Protein AF-A0A728S4Z0-F1 (afdb_monomer_lite)

Foldseek 3Di:
DVVLVVVCVPDPVNVVVVVVVVVVCPDPVNVVLLVVLVVVLVVVQVVCVVVVNDDPLCVVVSVVCSVVVSVVVVVCVVVVVVDPCVVVVVVCVCPDPVVVVVCLLSSQDDRPVCVVVVVVVLVVLQVVLVVLCVDPVSPVVSVVSVVVSVVVVVVSVVSSD

Structure (mmCIF, N/CA/C/O backbone):
data_AF-A0A728S4Z0-F1
#
_entry.id   AF-A0A728S4Z0-F1
#
loop_
_atom_site.group_PDB
_atom_site.id
_atom_site.type_symbol
_atom_site.label_atom_id
_atom_site.label_alt_id
_atom_site.label_comp_id
_atom_site.label_asym_id
_atom_site.label_entity_id
_atom_site.label_seq_id
_atom_site.pdbx_PDB_ins_code
_atom_site.Cartn_x
_atom_site.Cartn_y
_atom_site.Cartn_z
_atom_site.occupancy
_atom_site.B_iso_or_equiv
_atom_site.auth_seq_id
_atom_site.auth_comp_id
_atom_site.auth_asym_id
_atom_site.auth_atom_id
_atom_site.pdbx_PDB_model_num
ATOM 1 N N . MET A 1 1 ? -19.109 -2.712 5.819 1.00 54.25 1 MET A N 1
ATOM 2 C CA . MET A 1 1 ? -19.171 -4.053 5.187 1.00 54.25 1 MET A CA 1
ATOM 3 C C . MET A 1 1 ? -20.451 -4.828 5.507 1.00 54.25 1 MET A C 1
ATOM 5 O O . MET A 1 1 ? -21.104 -5.250 4.564 1.00 54.25 1 MET A O 1
ATOM 9 N N . LEU A 1 2 ? -20.864 -4.977 6.774 1.00 57.06 2 LEU A N 1
ATOM 10 C CA . LEU A 1 2 ? -22.047 -5.781 7.154 1.00 57.06 2 LEU A CA 1
ATOM 11 C C . LEU A 1 2 ? -23.377 -5.317 6.519 1.00 57.06 2 LEU A C 1
ATOM 13 O O . LEU A 1 2 ? -24.187 -6.146 6.126 1.00 57.06 2 LEU A O 1
ATOM 17 N N . ILE A 1 3 ? -23.569 -4.007 6.329 1.00 69.38 3 ILE A N 1
ATOM 18 C CA . ILE A 1 3 ? -24.776 -3.432 5.701 1.00 69.38 3 ILE A CA 1
ATOM 19 C C . ILE A 1 3 ? -24.881 -3.798 4.211 1.00 69.38 3 ILE A C 1
ATOM 21 O O . ILE A 1 3 ? -25.966 -4.085 3.719 1.00 69.38 3 ILE A O 1
ATOM 25 N N . ILE A 1 4 ? -23.753 -3.841 3.495 1.00 65.44 4 ILE A N 1
ATOM 26 C CA . ILE A 1 4 ? -23.705 -4.203 2.068 1.00 65.44 4 ILE A CA 1
ATOM 27 C C . ILE A 1 4 ? -24.031 -5.691 1.897 1.00 65.44 4 ILE A C 1
ATOM 29 O O . ILE A 1 4 ? -24.800 -6.057 1.014 1.00 65.44 4 ILE A O 1
ATOM 33 N N . ILE A 1 5 ? -23.504 -6.536 2.788 1.00 67.12 5 ILE A N 1
ATOM 34 C CA . ILE A 1 5 ? -23.776 -7.980 2.810 1.00 67.12 5 ILE A CA 1
ATOM 35 C C . ILE A 1 5 ? -25.255 -8.244 3.144 1.00 67.12 5 ILE A C 1
ATOM 37 O O . ILE A 1 5 ? -25.901 -9.045 2.474 1.00 67.12 5 ILE A O 1
ATOM 41 N N . ALA A 1 6 ? -25.823 -7.516 4.112 1.00 67.81 6 ALA A N 1
ATOM 42 C CA . ALA A 1 6 ? -27.244 -7.606 4.452 1.00 67.81 6 ALA A CA 1
ATOM 43 C C . ALA A 1 6 ? -28.162 -7.135 3.303 1.00 67.81 6 ALA A C 1
ATOM 45 O O . ALA A 1 6 ? -29.178 -7.771 3.024 1.00 67.81 6 ALA A O 1
ATOM 46 N N . LEU A 1 7 ? -27.792 -6.065 2.588 1.00 59.28 7 LEU A N 1
ATOM 47 C CA . LEU A 1 7 ? -28.534 -5.564 1.422 1.00 59.28 7 LEU A CA 1
ATOM 48 C C . LEU A 1 7 ? -28.463 -6.514 0.215 1.00 59.28 7 LEU A C 1
ATOM 50 O O . LEU A 1 7 ? -29.475 -6.697 -0.463 1.00 59.28 7 LEU A O 1
ATOM 54 N N . LEU A 1 8 ? -27.311 -7.154 -0.019 1.00 60.75 8 LEU A N 1
ATOM 55 C CA . LEU A 1 8 ? -27.142 -8.192 -1.047 1.00 60.75 8 LEU A CA 1
ATOM 56 C C . LEU A 1 8 ? -28.026 -9.420 -0.784 1.00 60.75 8 LEU A C 1
ATOM 58 O O . LEU A 1 8 ? -28.494 -10.047 -1.734 1.00 60.75 8 LEU A O 1
ATOM 62 N N . TRP A 1 9 ? -28.277 -9.751 0.487 1.00 62.94 9 TRP A N 1
ATOM 63 C CA . TRP A 1 9 ? -29.130 -10.883 0.859 1.00 62.94 9 TRP A CA 1
ATOM 64 C C . TRP A 1 9 ? -30.630 -10.569 0.812 1.00 62.94 9 TRP A C 1
ATOM 66 O O . TRP A 1 9 ? -31.427 -11.461 0.532 1.00 62.94 9 TRP A O 1
ATOM 76 N N . CYS A 1 10 ? -31.022 -9.318 1.066 1.00 66.88 10 CYS A N 1
ATOM 77 C CA . CYS A 1 10 ? -32.426 -8.946 1.261 1.00 66.88 10 CYS A CA 1
ATOM 78 C C . CYS A 1 10 ? -33.173 -8.624 -0.050 1.00 66.88 10 CYS A C 1
ATOM 80 O O . CYS A 1 10 ? -34.395 -8.762 -0.112 1.00 66.88 10 CYS A O 1
ATOM 82 N N . LYS A 1 11 ? -32.469 -8.220 -1.122 1.00 71.00 11 LYS A N 1
ATOM 83 C CA . LYS A 1 11 ? -33.104 -7.877 -2.409 1.00 71.00 11 LYS A CA 1
ATOM 84 C C . LYS A 1 11 ? -32.527 -8.652 -3.590 1.00 71.00 11 LYS A C 1
ATOM 86 O O . LYS A 1 11 ? -31.368 -8.480 -3.963 1.00 71.00 11 LYS A O 1
ATOM 91 N N . LYS A 1 12 ? -33.396 -9.435 -4.238 1.00 73.62 12 LYS A N 1
ATOM 92 C CA . L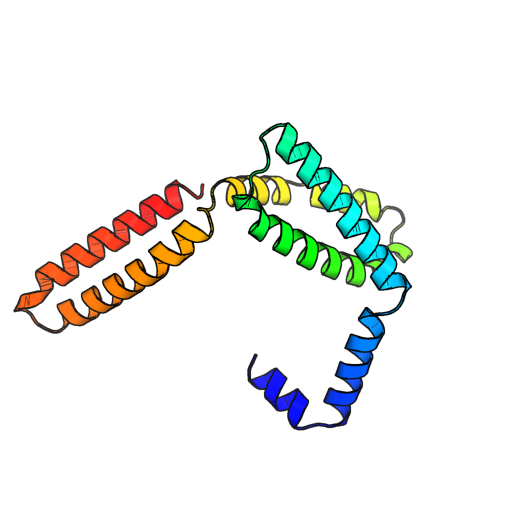YS A 1 12 ? -33.089 -10.228 -5.439 1.00 73.62 12 LYS A CA 1
ATOM 93 C C . LYS A 1 12 ? -32.521 -9.368 -6.576 1.00 73.62 12 LYS A C 1
ATOM 95 O O . LYS A 1 12 ? -31.533 -9.766 -7.178 1.00 73.62 12 LYS A O 1
ATOM 100 N N . ASP A 1 13 ? -33.050 -8.161 -6.773 1.00 77.06 13 ASP A N 1
ATOM 101 C CA . ASP A 1 13 ? -32.573 -7.230 -7.808 1.00 77.06 13 ASP A CA 1
ATOM 102 C C . ASP A 1 13 ? -31.130 -6.757 -7.567 1.00 77.06 13 ASP A C 1
ATOM 104 O O . ASP A 1 13 ? -30.349 -6.620 -8.510 1.00 77.06 13 ASP A O 1
ATOM 108 N N . ILE A 1 14 ? -30.746 -6.547 -6.299 1.00 76.06 14 ILE A N 1
ATOM 109 C CA . ILE A 1 14 ? -29.383 -6.139 -5.923 1.00 76.06 14 ILE A CA 1
ATOM 110 C C . ILE A 1 14 ? -28.420 -7.307 -6.142 1.00 76.06 14 ILE A C 1
ATOM 112 O O . ILE A 1 14 ? -27.333 -7.116 -6.684 1.00 76.06 14 ILE A O 1
ATOM 116 N N . ARG A 1 15 ? -28.829 -8.527 -5.779 1.00 75.12 15 ARG A N 1
ATOM 117 C CA . ARG A 1 15 ? -28.042 -9.740 -6.021 1.00 75.12 15 ARG A CA 1
ATOM 118 C C . ARG A 1 15 ? -27.829 -9.996 -7.511 1.00 75.12 15 ARG A C 1
ATOM 120 O O . ARG A 1 15 ? -26.708 -10.285 -7.921 1.00 75.12 15 ARG A O 1
ATOM 127 N N . ASP A 1 16 ? -28.881 -9.882 -8.315 1.00 80.06 16 ASP A N 1
ATOM 128 C CA . ASP A 1 16 ? -28.806 -10.150 -9.750 1.00 80.06 16 ASP A CA 1
ATOM 129 C C . ASP A 1 16 ? -27.983 -9.056 -10.465 1.00 80.06 16 ASP A C 1
ATOM 131 O O . ASP A 1 16 ? -27.148 -9.375 -11.313 1.00 80.06 16 ASP A O 1
ATOM 135 N N . SER A 1 17 ? -28.097 -7.789 -10.042 1.00 79.19 17 SER A N 1
ATOM 136 C CA . SER A 1 17 ? -27.228 -6.692 -10.511 1.00 79.19 17 SER A CA 1
ATOM 137 C C . SER A 1 17 ? -25.762 -6.894 -10.107 1.00 79.19 17 SER A C 1
ATOM 139 O O . SER A 1 17 ? -24.855 -6.661 -10.904 1.00 79.19 17 SER A O 1
ATOM 141 N N . PHE A 1 18 ? -25.506 -7.377 -8.889 1.00 78.38 18 PHE A N 1
ATOM 142 C CA . PHE A 1 18 ? -24.156 -7.694 -8.418 1.00 78.38 18 PHE A CA 1
ATOM 143 C C . PHE A 1 18 ? -23.545 -8.874 -9.184 1.00 78.38 18 PHE A C 1
ATOM 145 O O . PHE A 1 18 ? -22.375 -8.834 -9.564 1.00 78.38 18 PHE A O 1
ATOM 152 N N . TYR A 1 19 ? -24.344 -9.899 -9.489 1.00 79.56 19 TYR A N 1
ATOM 153 C CA . TYR A 1 19 ? -23.914 -11.016 -10.327 1.00 79.56 19 TYR A CA 1
ATOM 154 C C . TYR A 1 19 ? -23.584 -10.560 -11.754 1.00 79.56 19 TYR A C 1
ATOM 156 O O . TYR A 1 19 ? -22.566 -10.968 -12.314 1.00 79.56 19 TYR A O 1
ATOM 164 N N . GLN A 1 20 ? -24.393 -9.667 -12.331 1.00 81.31 20 GLN A N 1
ATOM 165 C CA . GLN A 1 20 ? -24.097 -9.054 -13.629 1.00 81.31 20 GLN A CA 1
ATOM 166 C C . GLN A 1 20 ? -22.822 -8.206 -13.592 1.00 81.31 20 GLN A C 1
ATOM 168 O O . GLN A 1 20 ? -22.034 -8.263 -14.539 1.00 81.31 20 GLN A O 1
ATOM 173 N N . LEU A 1 21 ? -22.575 -7.478 -12.500 1.00 80.06 21 LEU A N 1
ATOM 174 C CA . LEU A 1 21 ? -21.341 -6.720 -12.304 1.00 80.06 21 LEU A CA 1
ATOM 175 C C . LEU A 1 21 ? -20.127 -7.657 -12.320 1.00 80.06 21 LEU A C 1
ATOM 177 O O . LEU A 1 21 ? -19.227 -7.467 -13.135 1.00 80.06 21 LEU A O 1
ATOM 181 N N . ILE A 1 22 ? -20.142 -8.717 -11.503 1.00 81.69 22 ILE A N 1
ATOM 182 C CA . ILE A 1 22 ? -19.070 -9.725 -11.475 1.00 81.69 22 ILE A CA 1
ATOM 183 C C . ILE A 1 22 ? -18.883 -10.338 -12.864 1.00 81.69 22 ILE A C 1
ATOM 185 O O . ILE A 1 22 ? -17.768 -10.373 -13.376 1.00 81.69 22 ILE A O 1
ATOM 189 N N . LYS A 1 23 ? -19.966 -10.763 -13.521 1.00 83.06 23 LYS A N 1
ATOM 190 C CA . LYS A 1 23 ? -19.908 -11.343 -14.870 1.00 83.06 23 LYS A CA 1
ATOM 191 C C . LYS A 1 23 ? -19.285 -10.384 -15.890 1.00 83.06 23 LYS A C 1
ATOM 193 O O . LYS A 1 23 ? -18.568 -10.830 -16.782 1.00 83.06 23 LYS A O 1
ATOM 198 N N . THR A 1 24 ? -19.522 -9.082 -15.743 1.00 81.50 24 THR A N 1
ATOM 199 C CA . THR A 1 24 ? -18.945 -8.048 -16.611 1.00 81.50 24 THR A CA 1
ATOM 200 C C . THR A 1 24 ? -17.443 -7.890 -16.382 1.00 81.50 24 THR A C 1
ATOM 202 O O . THR A 1 24 ? -16.708 -7.740 -17.352 1.00 81.50 24 THR A O 1
ATOM 205 N N . PHE A 1 25 ? -16.956 -8.019 -15.143 1.00 77.94 25 PHE A N 1
ATOM 206 C CA . PHE A 1 25 ? -15.514 -8.024 -14.853 1.00 77.94 25 PHE A CA 1
ATOM 207 C C . PHE A 1 25 ? -14.764 -9.177 -15.539 1.00 77.94 25 PHE A C 1
ATOM 209 O O . PHE A 1 25 ? -13.621 -9.002 -15.953 1.00 77.94 25 PHE A O 1
ATOM 216 N N . PHE A 1 26 ? -15.414 -10.328 -15.736 1.00 80.44 26 PHE A N 1
ATOM 217 C CA . PHE A 1 26 ? -14.847 -11.474 -16.461 1.00 80.44 26 PHE A CA 1
ATOM 218 C C . PHE A 1 26 ? -14.993 -11.378 -17.989 1.00 80.44 26 PHE A C 1
ATOM 220 O O . PHE A 1 26 ? -14.753 -12.351 -18.708 1.00 80.44 26 PHE A O 1
ATOM 227 N N . HIS A 1 27 ? -15.369 -10.215 -18.524 1.00 86.69 27 HIS A N 1
ATOM 228 C CA . HIS A 1 27 ? -15.413 -10.017 -19.965 1.00 86.69 27 HIS A CA 1
ATOM 229 C C . HIS A 1 27 ? -13.992 -10.006 -20.555 1.00 86.69 27 HIS A C 1
ATOM 231 O O . HIS A 1 27 ? -13.066 -9.417 -19.994 1.00 86.69 27 HIS A O 1
ATOM 237 N N . LYS A 1 28 ? -13.823 -10.621 -21.734 1.00 86.12 28 LYS A N 1
ATOM 238 C CA . LYS A 1 28 ? -12.520 -10.848 -22.386 1.00 86.12 28 LYS A CA 1
ATOM 239 C C . LYS A 1 28 ? -11.648 -9.587 -22.486 1.00 86.12 28 LYS A C 1
ATOM 241 O O . LYS A 1 28 ? -10.447 -9.670 -22.270 1.00 86.12 28 LYS A O 1
ATOM 246 N N . GLN A 1 29 ? -12.234 -8.424 -22.770 1.00 84.38 29 GLN A N 1
ATOM 247 C CA . GLN A 1 29 ? -11.545 -7.134 -22.873 1.00 84.38 29 GLN A CA 1
ATOM 248 C C . GLN A 1 29 ? -10.901 -6.721 -21.544 1.00 84.38 29 GLN A C 1
ATOM 250 O O . GLN A 1 29 ? -9.736 -6.335 -21.535 1.00 84.38 29 GLN A O 1
ATOM 255 N N . ILE A 1 30 ? -11.628 -6.849 -20.430 1.00 85.38 30 ILE A N 1
ATOM 256 C CA . ILE A 1 30 ? -11.121 -6.509 -19.094 1.00 85.38 30 ILE A CA 1
ATOM 257 C C . ILE A 1 30 ? -10.021 -7.493 -18.699 1.00 85.38 30 ILE A C 1
ATOM 259 O O . ILE A 1 30 ? -8.936 -7.072 -18.306 1.00 85.38 30 ILE A O 1
ATOM 263 N N . LEU A 1 31 ? -10.254 -8.793 -18.900 1.00 87.25 31 LEU A N 1
ATOM 264 C CA . LEU A 1 31 ? -9.246 -9.824 -18.641 1.00 87.25 31 LEU A CA 1
ATOM 265 C C . LEU A 1 31 ? -7.976 -9.633 -19.477 1.00 87.25 31 LEU A C 1
ATOM 267 O O . LEU A 1 31 ? -6.882 -9.868 -18.980 1.00 87.25 31 LEU A O 1
ATOM 271 N N . THR A 1 32 ? -8.101 -9.175 -20.724 1.00 88.88 32 THR A N 1
ATOM 272 C CA . THR A 1 32 ? -6.944 -8.912 -21.592 1.00 88.88 32 THR A CA 1
ATOM 273 C C . THR A 1 32 ? -6.108 -7.751 -21.055 1.00 88.88 32 THR A C 1
ATOM 275 O O . THR A 1 32 ? -4.889 -7.872 -20.959 1.00 88.88 32 THR A O 1
ATOM 278 N N . VAL A 1 33 ? -6.747 -6.647 -20.652 1.00 87.06 33 VAL A N 1
ATOM 279 C CA . VAL A 1 33 ? -6.049 -5.488 -20.064 1.00 87.06 33 VAL A CA 1
ATOM 280 C C . VAL A 1 33 ? -5.387 -5.858 -18.735 1.00 87.06 33 VAL A C 1
ATOM 282 O O . VAL A 1 33 ? -4.221 -5.529 -18.525 1.00 87.06 33 VAL A O 1
ATOM 285 N N . LEU A 1 34 ? -6.088 -6.594 -17.866 1.00 87.88 34 LEU A N 1
ATOM 286 C CA . LEU A 1 34 ? -5.524 -7.099 -16.611 1.00 87.88 34 LEU A CA 1
ATOM 287 C C . LEU A 1 34 ? -4.354 -8.060 -16.854 1.00 87.88 34 LEU A C 1
ATOM 289 O O . LEU A 1 34 ? -3.345 -7.977 -16.160 1.00 87.88 34 LEU A O 1
ATOM 293 N N . GLY A 1 35 ? -4.452 -8.928 -17.863 1.00 89.75 35 GLY A N 1
ATOM 294 C CA . GLY A 1 35 ? -3.369 -9.823 -18.263 1.00 89.75 35 GLY A CA 1
ATOM 295 C C . GLY A 1 35 ? -2.115 -9.056 -18.684 1.00 89.75 35 GLY A C 1
ATOM 296 O O . GLY A 1 35 ? -1.026 -9.356 -18.200 1.00 89.75 35 GLY A O 1
ATOM 297 N N . PHE A 1 36 ? -2.266 -8.018 -19.514 1.00 90.19 36 PHE A N 1
ATOM 298 C CA . PHE A 1 36 ? -1.147 -7.144 -19.878 1.00 90.19 36 PHE A CA 1
ATOM 299 C C . PHE A 1 36 ? -0.555 -6.413 -18.670 1.00 90.19 36 PHE A C 1
ATOM 301 O O . PHE A 1 36 ? 0.666 -6.330 -18.565 1.00 90.19 36 PHE A O 1
ATOM 308 N N . ALA A 1 37 ? -1.393 -5.927 -17.749 1.00 86.88 37 ALA A N 1
ATOM 309 C CA . ALA A 1 37 ? -0.928 -5.272 -16.528 1.00 86.88 37 ALA A CA 1
ATOM 310 C C . ALA A 1 37 ? -0.094 -6.221 -15.653 1.00 86.88 37 ALA A C 1
ATOM 312 O O . ALA A 1 37 ? 0.986 -5.843 -15.208 1.00 86.88 37 ALA A O 1
ATOM 313 N N . VAL A 1 38 ? -0.542 -7.468 -15.466 1.00 90.12 38 VAL A N 1
ATOM 314 C CA . VAL A 1 38 ? 0.203 -8.480 -14.701 1.00 90.12 38 VAL A CA 1
ATOM 315 C C . VAL A 1 38 ? 1.539 -8.794 -15.367 1.00 90.12 38 VAL A C 1
ATOM 317 O O . VAL A 1 38 ? 2.564 -8.747 -14.695 1.00 90.12 38 VAL A O 1
ATOM 320 N N . VAL A 1 39 ? 1.553 -9.057 -16.678 1.00 93.75 39 VAL A N 1
ATOM 321 C CA . VAL A 1 39 ? 2.797 -9.351 -17.413 1.00 93.75 39 VAL A CA 1
ATOM 322 C C . VAL A 1 39 ? 3.783 -8.189 -17.299 1.00 93.75 39 VAL A C 1
ATOM 324 O O . VAL A 1 39 ? 4.951 -8.407 -16.982 1.00 93.75 39 VAL A O 1
ATOM 327 N N . TRP A 1 40 ? 3.311 -6.959 -17.508 1.00 90.31 40 TRP A N 1
ATOM 328 C CA . TRP A 1 40 ? 4.126 -5.755 -17.369 1.00 90.31 40 TRP A CA 1
ATOM 329 C C . TRP A 1 40 ? 4.719 -5.629 -15.963 1.00 90.31 40 TRP A C 1
ATOM 331 O O . TRP A 1 40 ? 5.932 -5.484 -15.816 1.00 90.31 40 TRP A O 1
ATOM 341 N N . THR A 1 41 ? 3.892 -5.746 -14.920 1.00 88.69 41 THR A N 1
ATOM 342 C CA . THR A 1 41 ? 4.380 -5.628 -13.545 1.00 88.69 41 THR A CA 1
ATOM 343 C C . THR A 1 41 ? 5.339 -6.756 -13.176 1.00 88.69 41 THR A C 1
ATOM 345 O O . THR A 1 41 ? 6.343 -6.492 -12.520 1.00 88.69 41 THR A O 1
ATOM 348 N N . SER A 1 42 ? 5.096 -7.992 -13.618 1.00 90.38 42 SER A N 1
ATOM 349 C CA . SER A 1 42 ? 6.020 -9.107 -13.387 1.00 90.38 42 SER A CA 1
ATOM 350 C C . SER A 1 42 ? 7.398 -8.842 -13.995 1.00 90.38 42 SER A C 1
ATOM 352 O O . SER A 1 42 ? 8.403 -9.106 -13.339 1.00 90.38 42 SER A O 1
ATOM 354 N N . ILE A 1 43 ? 7.461 -8.264 -15.200 1.00 93.56 43 ILE A N 1
ATOM 355 C CA . ILE A 1 43 ? 8.732 -7.864 -15.824 1.00 93.56 43 ILE A CA 1
ATOM 356 C C . ILE A 1 43 ? 9.436 -6.799 -14.971 1.00 93.56 43 ILE A C 1
ATOM 358 O O . ILE A 1 43 ? 10.624 -6.938 -14.688 1.00 93.56 43 ILE A O 1
ATOM 362 N N . CYS A 1 44 ? 8.716 -5.768 -14.514 1.00 88.69 44 CYS A N 1
ATOM 363 C CA . CYS A 1 44 ? 9.288 -4.731 -13.651 1.00 88.69 44 CYS A CA 1
ATOM 364 C C . CYS A 1 44 ? 9.820 -5.291 -12.324 1.00 88.69 44 CYS A C 1
ATOM 366 O O . CYS A 1 44 ? 10.908 -4.905 -11.911 1.00 88.69 44 CYS A O 1
ATOM 368 N N . ILE A 1 45 ? 9.090 -6.210 -11.679 1.00 89.44 45 ILE A N 1
ATOM 369 C CA . ILE A 1 45 ? 9.528 -6.859 -10.434 1.00 89.44 45 ILE A CA 1
ATOM 370 C C . ILE A 1 45 ? 10.839 -7.613 -10.659 1.00 89.44 45 ILE A C 1
ATOM 372 O O . ILE A 1 45 ? 11.769 -7.437 -9.880 1.00 89.44 45 ILE A O 1
ATOM 376 N N . VAL A 1 46 ? 10.935 -8.414 -11.726 1.00 90.81 46 VAL A N 1
ATOM 377 C CA . VAL A 1 46 ? 12.159 -9.172 -12.036 1.00 90.81 46 VAL A CA 1
ATOM 378 C C . VAL A 1 46 ? 13.333 -8.224 -12.275 1.00 90.81 46 VAL A C 1
ATOM 380 O O . VAL A 1 46 ? 14.385 -8.396 -11.670 1.00 90.81 46 VAL A O 1
ATOM 383 N N . LEU A 1 47 ? 13.145 -7.178 -13.085 1.00 90.00 47 LEU A N 1
ATOM 384 C CA . LEU A 1 47 ? 14.194 -6.184 -13.332 1.00 90.00 47 LEU A CA 1
ATOM 385 C C . LEU A 1 47 ? 14.638 -5.479 -12.045 1.00 90.00 47 LEU A C 1
ATOM 387 O O . LEU A 1 47 ? 15.833 -5.291 -11.836 1.00 90.00 47 LEU A O 1
ATOM 391 N N . PHE A 1 48 ? 13.693 -5.098 -11.183 1.00 84.56 48 PHE A N 1
ATOM 392 C CA . PHE A 1 48 ? 13.991 -4.415 -9.925 1.00 84.56 48 PHE A CA 1
ATOM 393 C C . PHE A 1 48 ? 14.611 -5.324 -8.866 1.00 84.56 48 PHE A C 1
ATOM 395 O O . PHE A 1 48 ? 15.389 -4.846 -8.038 1.00 84.56 48 PHE A O 1
ATOM 402 N N . TYR A 1 49 ? 14.306 -6.618 -8.908 1.00 86.06 49 TYR A N 1
ATOM 403 C CA . TYR A 1 49 ? 14.946 -7.620 -8.068 1.00 86.06 49 TYR A CA 1
ATOM 404 C C . TYR A 1 49 ? 16.426 -7.787 -8.438 1.00 86.06 49 TYR A C 1
ATOM 406 O O . TYR A 1 49 ? 17.281 -7.730 -7.558 1.00 86.06 49 TYR A O 1
ATOM 414 N N . GLU A 1 50 ? 16.747 -7.884 -9.733 1.00 87.75 50 GLU A N 1
ATOM 415 C CA . GLU A 1 50 ? 18.133 -8.026 -10.219 1.00 87.75 50 GLU A CA 1
ATOM 416 C C . GLU A 1 50 ? 19.023 -6.819 -9.869 1.00 87.75 50 GLU A C 1
ATOM 418 O O . GLU A 1 50 ? 20.196 -6.978 -9.543 1.00 87.75 50 GLU A O 1
ATOM 423 N N . ILE A 1 51 ? 18.474 -5.599 -9.886 1.00 88.31 51 ILE A N 1
ATOM 424 C CA . ILE A 1 51 ? 19.212 -4.380 -9.492 1.00 88.31 51 ILE A CA 1
ATOM 425 C C . ILE A 1 51 ? 19.228 -4.139 -7.971 1.00 88.31 51 ILE A C 1
ATOM 427 O O . ILE A 1 51 ? 19.736 -3.111 -7.524 1.00 88.31 51 ILE A O 1
ATOM 431 N N . GLY A 1 52 ? 18.648 -5.044 -7.173 1.00 82.25 52 GLY A N 1
ATOM 432 C CA . GLY A 1 52 ? 18.608 -4.956 -5.709 1.00 82.25 52 GLY A CA 1
ATOM 433 C C . GLY A 1 52 ? 17.671 -3.883 -5.140 1.00 82.25 52 GLY A C 1
ATOM 434 O O . GLY A 1 52 ? 17.751 -3.572 -3.955 1.00 82.25 52 GLY A O 1
ATOM 435 N N . VAL A 1 53 ? 16.788 -3.306 -5.961 1.00 76.62 53 VAL A N 1
ATOM 436 C CA . VAL A 1 53 ? 15.825 -2.265 -5.547 1.00 76.62 53 VAL A CA 1
ATOM 437 C C . VAL A 1 53 ? 14.544 -2.877 -4.974 1.00 76.62 53 VAL A C 1
ATOM 439 O O . VAL A 1 53 ? 13.879 -2.264 -4.140 1.00 76.62 53 VAL A O 1
ATOM 442 N N . TRP A 1 54 ? 14.180 -4.085 -5.402 1.00 84.69 54 TRP A N 1
ATOM 443 C CA . TRP A 1 54 ? 12.967 -4.765 -4.956 1.00 84.69 54 TRP A CA 1
ATOM 444 C C . TRP A 1 54 ? 13.299 -6.050 -4.191 1.00 84.69 54 TRP A C 1
ATOM 446 O O . TRP A 1 54 ? 14.048 -6.888 -4.682 1.00 84.69 54 TRP A O 1
ATOM 456 N N . SER A 1 55 ? 12.712 -6.224 -3.003 1.00 80.75 55 SER A N 1
ATOM 457 C CA . SER A 1 55 ? 12.786 -7.451 -2.201 1.00 80.75 55 SER A CA 1
ATOM 458 C C . SER A 1 55 ? 11.400 -8.085 -2.045 1.00 80.75 55 SER A C 1
ATOM 460 O O . SER A 1 55 ? 10.371 -7.451 -2.289 1.00 80.75 55 SER A O 1
ATOM 462 N N . THR A 1 56 ? 11.352 -9.334 -1.576 1.00 82.19 56 THR A N 1
ATOM 463 C CA . THR A 1 56 ? 10.087 -10.045 -1.321 1.00 82.19 56 THR A CA 1
ATOM 464 C C . THR A 1 56 ? 9.203 -9.360 -0.274 1.00 82.19 56 THR A C 1
ATOM 466 O O . THR A 1 56 ? 7.991 -9.574 -0.278 1.00 82.19 56 THR A O 1
ATOM 469 N N . ASP A 1 57 ? 9.771 -8.505 0.580 1.00 77.12 57 ASP A N 1
ATOM 470 C CA . ASP A 1 57 ? 9.015 -7.711 1.557 1.00 77.12 57 ASP A CA 1
ATOM 471 C C . ASP A 1 57 ? 8.085 -6.696 0.872 1.00 77.12 57 ASP A C 1
ATOM 473 O O . ASP A 1 57 ? 6.972 -6.448 1.342 1.00 77.12 57 ASP A O 1
ATOM 477 N N . ASN A 1 58 ? 8.468 -6.210 -0.314 1.00 76.00 58 ASN A N 1
ATOM 478 C CA . ASN A 1 58 ? 7.693 -5.252 -1.105 1.00 76.00 58 ASN A CA 1
ATOM 479 C C . ASN A 1 58 ? 6.538 -5.903 -1.883 1.00 76.00 58 ASN A C 1
ATOM 481 O O . ASN A 1 58 ? 5.774 -5.209 -2.565 1.00 76.00 58 ASN A O 1
ATOM 485 N N . LEU A 1 59 ? 6.373 -7.228 -1.810 1.00 81.00 59 LEU A N 1
ATOM 486 C CA . LEU A 1 59 ? 5.343 -7.945 -2.563 1.00 81.00 59 LEU A CA 1
ATOM 487 C C . LEU A 1 59 ? 3.929 -7.524 -2.151 1.00 81.00 59 LEU A C 1
ATOM 489 O O . LEU A 1 59 ? 3.078 -7.320 -3.015 1.00 81.00 59 LEU A O 1
ATOM 493 N N . LYS A 1 60 ? 3.685 -7.347 -0.846 1.00 76.19 60 LYS A N 1
ATOM 494 C CA . LYS A 1 60 ? 2.385 -6.900 -0.316 1.00 76.19 60 LYS A CA 1
ATOM 495 C C . LYS A 1 60 ? 2.006 -5.542 -0.904 1.00 76.19 60 LYS A C 1
ATOM 497 O O . LYS A 1 60 ? 0.917 -5.390 -1.454 1.00 76.19 60 LYS A O 1
ATOM 502 N N . THR A 1 61 ? 2.933 -4.593 -0.837 1.00 75.06 61 THR A N 1
ATOM 503 C CA . THR A 1 61 ? 2.775 -3.244 -1.384 1.00 75.06 61 THR A CA 1
ATOM 504 C C . THR A 1 61 ? 2.530 -3.297 -2.888 1.00 75.06 61 THR A C 1
ATOM 506 O O . THR A 1 61 ? 1.545 -2.748 -3.376 1.00 75.06 61 THR A O 1
ATOM 509 N N . THR A 1 62 ? 3.339 -4.068 -3.616 1.00 81.50 62 THR A N 1
ATOM 510 C CA . THR A 1 62 ? 3.205 -4.228 -5.071 1.00 81.50 62 THR A CA 1
ATOM 511 C C . THR A 1 62 ? 1.838 -4.795 -5.465 1.00 81.50 62 THR A C 1
ATOM 513 O O . THR A 1 62 ? 1.212 -4.301 -6.401 1.00 81.50 62 THR A O 1
ATOM 516 N N . LEU A 1 63 ? 1.326 -5.792 -4.736 1.00 81.94 63 LEU A N 1
ATOM 517 C CA . LEU A 1 63 ? -0.000 -6.366 -4.987 1.00 81.94 63 LEU A CA 1
ATOM 518 C C . LEU A 1 63 ? -1.121 -5.347 -4.767 1.00 81.94 63 LEU A C 1
ATOM 520 O O . LEU A 1 63 ? -2.024 -5.242 -5.600 1.00 81.94 63 LEU A O 1
ATOM 524 N N . VAL A 1 64 ? -1.060 -4.582 -3.674 1.00 77.69 64 VAL A N 1
ATOM 525 C CA . VAL A 1 64 ? -2.041 -3.522 -3.391 1.00 77.69 64 VAL A CA 1
ATOM 526 C C . VAL A 1 64 ? -2.018 -2.465 -4.493 1.00 77.69 64 VAL A C 1
ATOM 528 O O . VAL A 1 64 ? -3.084 -2.083 -4.988 1.00 77.69 64 VAL A O 1
ATOM 531 N N . TRP A 1 65 ? -0.828 -2.050 -4.929 1.00 81.62 65 TRP A N 1
ATOM 532 C CA . TRP A 1 65 ? -0.646 -1.104 -6.027 1.00 81.62 65 TRP A CA 1
ATOM 533 C C . TRP A 1 65 ? -1.241 -1.611 -7.333 1.00 81.62 65 TRP A C 1
ATOM 535 O O . TRP A 1 65 ? -2.052 -0.915 -7.940 1.00 81.62 65 TRP A O 1
ATOM 545 N N . VAL A 1 66 ? -0.902 -2.834 -7.746 1.00 82.88 66 VAL A N 1
ATOM 546 C CA . VAL A 1 66 ? -1.407 -3.418 -8.996 1.00 82.88 66 VAL A CA 1
ATOM 547 C C . VAL A 1 66 ? -2.926 -3.506 -8.979 1.00 82.88 66 VAL A C 1
ATOM 549 O O . VAL A 1 66 ? -3.566 -3.065 -9.931 1.00 82.88 66 VAL A O 1
ATOM 552 N N . ILE A 1 67 ? -3.517 -4.034 -7.904 1.00 80.88 67 ILE A N 1
ATOM 553 C CA . ILE A 1 67 ? -4.972 -4.207 -7.814 1.00 80.88 67 ILE A CA 1
ATOM 554 C C . ILE A 1 67 ? -5.671 -2.847 -7.844 1.00 80.88 67 ILE A C 1
ATOM 556 O O . ILE A 1 67 ? -6.604 -2.652 -8.626 1.00 80.88 67 ILE A O 1
ATOM 560 N N . THR A 1 68 ? -5.212 -1.900 -7.027 1.00 77.25 68 THR A N 1
ATOM 561 C CA . THR A 1 68 ? -5.852 -0.586 -6.899 1.00 77.25 68 THR A CA 1
ATOM 562 C C . THR A 1 68 ? -5.704 0.221 -8.185 1.00 77.25 68 THR A C 1
ATOM 564 O O . THR A 1 68 ? -6.697 0.723 -8.716 1.00 77.25 68 THR A O 1
ATOM 567 N N . TYR A 1 69 ? -4.491 0.296 -8.736 1.00 82.38 69 TYR A N 1
ATOM 568 C CA . TYR A 1 69 ? -4.207 1.050 -9.954 1.00 82.38 69 TYR A CA 1
ATOM 569 C C . TYR A 1 69 ? -4.922 0.457 -11.172 1.00 82.38 69 TYR A C 1
ATOM 571 O O . TYR A 1 69 ? -5.504 1.201 -11.965 1.00 82.38 69 TYR A O 1
ATOM 579 N N . ALA A 1 70 ? -4.952 -0.875 -11.304 1.00 82.88 70 ALA A N 1
ATOM 580 C CA . ALA A 1 70 ? -5.679 -1.538 -12.383 1.00 82.88 70 ALA A CA 1
ATOM 581 C C . ALA A 1 70 ? -7.182 -1.238 -12.314 1.00 82.88 70 ALA A C 1
ATOM 583 O O . ALA A 1 70 ? -7.780 -0.878 -13.329 1.00 82.88 70 ALA A O 1
ATOM 584 N N . PHE A 1 71 ? -7.783 -1.321 -11.122 1.00 80.75 71 PHE A N 1
ATOM 585 C CA . PHE A 1 71 ? -9.193 -0.984 -10.927 1.00 80.75 71 PHE A CA 1
ATOM 586 C C . PHE A 1 71 ? -9.486 0.467 -11.312 1.00 80.75 71 PHE A C 1
ATOM 588 O O . PHE A 1 71 ? -10.361 0.709 -12.146 1.00 80.75 71 PHE A O 1
ATOM 595 N N . VAL A 1 72 ? -8.741 1.426 -10.754 1.00 82.31 72 VAL A N 1
ATOM 596 C CA . VAL A 1 72 ? -8.934 2.857 -11.037 1.00 82.31 72 VAL A CA 1
ATOM 597 C C . VAL A 1 72 ? -8.816 3.130 -12.536 1.00 82.31 72 VAL A C 1
ATOM 599 O O . VAL A 1 72 ? -9.723 3.715 -13.124 1.00 82.31 72 VAL A O 1
ATOM 602 N N . THR A 1 73 ? -7.770 2.620 -13.185 1.00 80.00 73 THR A N 1
ATOM 603 C CA . THR A 1 73 ? -7.515 2.844 -14.618 1.00 80.00 73 THR A CA 1
ATOM 604 C C . THR A 1 73 ? -8.644 2.305 -15.506 1.00 80.00 73 THR A C 1
ATOM 606 O O . THR A 1 73 ? -9.067 2.966 -16.461 1.00 80.00 73 THR A O 1
ATOM 609 N N . ILE A 1 74 ? -9.194 1.130 -15.179 1.00 82.69 74 ILE A N 1
ATOM 610 C CA . ILE A 1 74 ? -10.343 0.564 -15.905 1.00 82.69 74 ILE A CA 1
ATOM 611 C C . ILE A 1 74 ? -11.560 1.491 -15.784 1.00 82.69 74 ILE A C 1
ATOM 613 O O . ILE A 1 74 ? -12.207 1.790 -16.790 1.00 82.69 74 ILE A O 1
ATOM 617 N N . PHE A 1 75 ? -11.850 2.007 -14.588 1.00 81.19 75 PHE A N 1
ATOM 618 C CA . PHE A 1 75 ? -12.956 2.950 -14.395 1.00 81.19 75 PHE A CA 1
ATOM 619 C C . PHE A 1 75 ? -12.726 4.282 -15.110 1.00 81.19 75 PHE A C 1
ATOM 621 O O . PHE A 1 75 ? -13.667 4.858 -15.657 1.00 81.19 75 PHE A O 1
ATOM 628 N N . GLU A 1 76 ? -11.488 4.766 -15.169 1.00 81.31 76 GLU A N 1
ATOM 629 C CA . GLU A 1 76 ? -11.144 6.018 -15.844 1.00 81.31 76 GLU A CA 1
ATOM 630 C C . GLU A 1 76 ? -11.116 5.932 -17.371 1.00 81.31 76 GLU A C 1
ATOM 632 O O . GLU A 1 76 ? -11.066 6.966 -18.0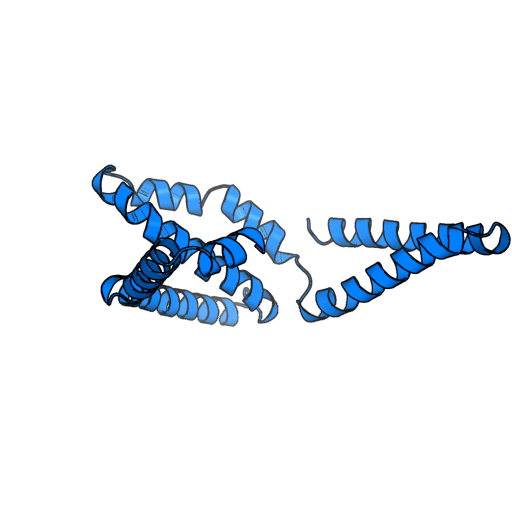38 1.00 81.31 76 GLU A O 1
ATOM 637 N N . THR A 1 77 ? -11.234 4.734 -17.947 1.00 78.88 77 THR A N 1
ATOM 638 C CA . THR A 1 77 ? -11.179 4.514 -19.402 1.00 78.88 77 THR A CA 1
ATOM 639 C C . THR A 1 77 ? -12.204 5.367 -20.173 1.00 78.88 77 THR A C 1
ATOM 641 O O . THR A 1 77 ? -11.963 5.759 -21.316 1.00 78.88 77 THR A O 1
ATOM 644 N N . HIS A 1 78 ? -13.326 5.751 -19.549 1.00 77.44 78 HIS A N 1
ATOM 645 C CA . HIS A 1 78 ? -14.307 6.663 -20.152 1.00 77.44 78 HIS A CA 1
ATOM 646 C C . HIS A 1 78 ? -13.750 8.077 -20.435 1.00 77.44 78 HIS A C 1
ATOM 648 O O . HIS A 1 78 ? -14.180 8.715 -21.398 1.00 77.44 78 HIS A O 1
ATOM 654 N N . LYS A 1 79 ? -12.766 8.548 -19.654 1.00 77.56 79 LYS A N 1
ATOM 655 C CA . LYS A 1 79 ? -12.117 9.870 -19.784 1.00 77.56 79 LYS A CA 1
ATOM 656 C C . LYS A 1 79 ? -11.145 9.954 -20.970 1.00 77.56 79 LYS A C 1
ATOM 658 O O . LYS A 1 79 ? -10.776 11.051 -21.400 1.00 77.56 79 LYS A O 1
ATOM 663 N N . ILE A 1 80 ? -10.747 8.807 -21.528 1.00 78.81 80 ILE A N 1
ATOM 664 C CA . ILE A 1 80 ? -9.823 8.732 -22.670 1.00 78.81 80 ILE A CA 1
ATOM 665 C C . ILE A 1 80 ? -10.438 9.404 -23.901 1.00 78.81 80 ILE A C 1
ATOM 667 O O . ILE A 1 80 ? -9.760 10.128 -24.623 1.00 78.81 80 ILE A O 1
ATOM 671 N N . LYS A 1 81 ? -11.746 9.219 -24.127 1.00 74.31 81 LYS A N 1
ATOM 672 C CA . LYS A 1 81 ? -12.437 9.802 -25.289 1.00 74.31 81 LYS A CA 1
ATOM 673 C C . LYS A 1 81 ? -12.582 11.323 -25.206 1.00 74.31 81 LYS A C 1
ATOM 675 O O . LYS A 1 81 ? -12.676 11.973 -26.240 1.00 74.31 81 LYS A O 1
ATOM 680 N N . SER A 1 82 ? -12.619 11.889 -24.000 1.00 72.81 82 SER A N 1
ATOM 681 C CA . SER A 1 82 ? -12.894 13.312 -23.780 1.00 72.81 82 SER A CA 1
ATOM 682 C C . SER A 1 82 ? -11.642 14.186 -23.716 1.00 72.81 82 SER A C 1
ATOM 684 O O . SER A 1 82 ? -11.766 15.407 -23.674 1.00 72.81 82 SER A O 1
ATOM 686 N N . SER A 1 83 ? -10.437 13.605 -23.696 1.00 73.00 83 SER A N 1
ATOM 687 C CA . SER A 1 83 ? -9.202 14.373 -23.517 1.00 73.00 83 SER A CA 1
ATOM 688 C C . SER A 1 83 ? -8.121 14.001 -24.534 1.00 73.00 83 SER A C 1
ATOM 690 O O . SER A 1 83 ? -7.589 12.897 -24.561 1.00 73.00 83 SER A O 1
ATOM 692 N N . LYS A 1 84 ? -7.735 14.984 -25.360 1.00 73.62 84 LYS A N 1
ATOM 693 C CA . LYS A 1 84 ? -6.698 14.842 -26.401 1.00 73.62 84 LYS A CA 1
ATOM 694 C C . LYS A 1 84 ? -5.309 14.495 -25.837 1.00 73.62 84 LYS A C 1
ATOM 696 O O . LYS A 1 84 ? -4.477 13.954 -26.555 1.00 73.62 84 LYS A O 1
ATOM 701 N N . TYR A 1 85 ? -5.062 14.801 -24.561 1.00 80.12 85 TYR A N 1
ATOM 702 C CA . TYR A 1 85 ? -3.774 14.608 -23.885 1.00 80.12 85 TYR A CA 1
ATOM 703 C C . TYR A 1 85 ? -3.857 13.702 -22.644 1.00 80.12 85 TYR A C 1
ATOM 705 O O . TYR A 1 85 ? -2.993 13.809 -21.776 1.00 80.12 85 TYR A O 1
ATOM 713 N N . TYR A 1 86 ? -4.852 12.805 -22.574 1.00 79.06 86 TYR A N 1
ATOM 714 C CA . TYR A 1 86 ? -5.105 11.918 -21.424 1.00 79.06 86 TYR A CA 1
ATOM 715 C C . TYR A 1 86 ? -3.842 11.227 -20.883 1.00 79.06 86 TYR A C 1
ATOM 717 O O . TYR A 1 86 ? -3.529 11.298 -19.699 1.00 79.06 86 TYR A O 1
ATOM 725 N N . PHE A 1 87 ? -3.064 10.596 -21.767 1.00 78.44 87 PHE A N 1
ATOM 726 C CA . PHE A 1 87 ? -1.861 9.868 -21.360 1.00 78.44 87 PHE A CA 1
ATOM 727 C C . PHE A 1 87 ? -0.766 10.801 -20.830 1.00 78.44 87 PHE A C 1
ATOM 729 O O . PHE A 1 87 ? -0.070 10.457 -19.883 1.00 78.44 87 PHE A O 1
ATOM 736 N N . LYS A 1 88 ? -0.634 12.010 -21.393 1.00 79.25 88 LYS A N 1
ATOM 737 C CA . LYS A 1 88 ? 0.372 12.986 -20.949 1.00 79.25 88 LYS A CA 1
ATOM 738 C C . LYS A 1 88 ? 0.035 13.548 -19.568 1.00 79.25 88 LYS A C 1
ATOM 740 O O . LYS A 1 88 ? 0.946 13.719 -18.760 1.00 79.25 88 LYS A O 1
ATOM 745 N N . SER A 1 89 ? -1.240 13.835 -19.292 1.00 78.69 89 SER A N 1
ATOM 746 C CA . SER A 1 89 ? -1.663 14.232 -17.944 1.00 78.69 89 SER A CA 1
ATOM 747 C C . SER A 1 89 ? -1.442 13.095 -16.954 1.00 78.69 89 SER A C 1
ATOM 749 O O . SER A 1 89 ? -0.877 13.337 -15.893 1.00 78.69 89 SER A O 1
ATOM 751 N N . GLN A 1 90 ? -1.760 11.857 -17.343 1.00 77.06 90 GLN A N 1
ATOM 752 C CA . GLN A 1 90 ? -1.663 10.725 -16.429 1.00 77.06 90 GLN A CA 1
ATOM 753 C C . GLN A 1 90 ? -0.206 10.347 -16.092 1.00 77.06 90 GLN A C 1
ATOM 755 O O . GLN A 1 90 ? 0.123 10.057 -14.945 1.00 77.06 90 GLN A O 1
ATOM 760 N N . ILE A 1 91 ? 0.714 10.465 -17.057 1.00 76.69 91 ILE A N 1
ATOM 761 C CA . ILE A 1 91 ? 2.162 10.343 -16.806 1.00 76.69 91 ILE A CA 1
ATOM 762 C C . ILE A 1 91 ? 2.650 11.447 -15.857 1.00 76.69 91 ILE A C 1
ATOM 764 O O . ILE A 1 91 ? 3.438 11.175 -14.955 1.00 76.69 91 ILE A O 1
ATOM 768 N N . LYS A 1 92 ? 2.186 12.692 -16.030 1.00 75.75 92 LYS A N 1
ATOM 769 C CA . LYS A 1 92 ? 2.584 13.820 -15.171 1.00 75.75 92 LYS A CA 1
ATOM 770 C C . LYS A 1 92 ? 2.081 13.660 -13.732 1.00 75.75 92 LYS A C 1
ATOM 772 O O . LYS A 1 92 ? 2.788 14.045 -12.807 1.00 75.75 92 LYS A O 1
ATOM 777 N N . GLU A 1 93 ? 0.885 13.111 -13.550 1.00 71.12 93 GLU A N 1
ATOM 778 C CA . GLU A 1 93 ? 0.318 12.804 -12.232 1.00 71.12 93 GLU A CA 1
ATOM 779 C C . GLU A 1 93 ? 1.050 11.628 -11.575 1.00 71.12 93 GLU A C 1
ATOM 781 O O . GLU A 1 93 ? 1.442 11.722 -10.414 1.00 71.12 93 GLU A O 1
ATOM 786 N N . THR A 1 94 ? 1.333 10.572 -12.344 1.00 70.62 94 THR A N 1
ATOM 787 C CA . THR A 1 94 ? 2.015 9.363 -11.852 1.00 70.62 94 THR A CA 1
ATOM 788 C C . THR A 1 94 ? 3.501 9.591 -11.551 1.00 70.62 94 THR A C 1
ATOM 790 O O . THR A 1 94 ? 4.018 9.000 -10.620 1.00 70.62 94 THR A O 1
ATOM 793 N N . ILE A 1 95 ? 4.211 10.444 -12.295 1.00 68.88 95 ILE A N 1
ATOM 794 C CA . ILE A 1 95 ? 5.615 10.823 -12.002 1.00 68.88 95 ILE A CA 1
ATOM 795 C C . ILE A 1 95 ? 5.675 12.016 -11.024 1.00 68.88 95 ILE A C 1
ATOM 797 O O . ILE A 1 95 ? 6.745 12.441 -10.590 1.00 68.88 95 ILE A O 1
ATOM 801 N N . GLY A 1 96 ? 4.522 12.585 -10.669 1.00 68.25 96 GLY A N 1
ATOM 802 C CA . GLY A 1 96 ? 4.428 13.740 -9.790 1.00 68.25 96 GLY A CA 1
ATOM 803 C C . GLY A 1 96 ? 4.940 13.477 -8.370 1.00 68.25 96 GLY A C 1
ATOM 804 O O . GLY A 1 96 ? 5.173 12.345 -7.949 1.00 68.25 96 GLY A O 1
ATOM 805 N N . LEU A 1 97 ? 5.046 14.568 -7.604 1.00 51.25 97 LEU A N 1
ATOM 806 C CA . LEU A 1 97 ? 5.495 14.603 -6.206 1.00 51.25 97 LEU A CA 1
ATOM 807 C C . LEU A 1 97 ? 4.824 13.531 -5.323 1.00 51.25 97 LEU A C 1
ATOM 809 O O . LEU A 1 97 ? 5.458 13.010 -4.414 1.00 51.25 97 LEU A O 1
ATOM 813 N N . SER A 1 98 ? 3.571 13.172 -5.617 1.00 55.75 98 SER A N 1
ATOM 814 C CA . SER A 1 98 ? 2.809 12.144 -4.903 1.00 55.75 98 SER A CA 1
ATOM 815 C C . SER A 1 98 ? 3.410 10.745 -5.014 1.00 55.75 98 SER A C 1
ATOM 817 O O . SER A 1 98 ? 3.541 10.091 -3.992 1.00 55.75 98 SER A O 1
ATOM 819 N N . ALA A 1 99 ? 3.817 10.285 -6.200 1.00 61.44 99 ALA A N 1
ATOM 820 C CA . ALA A 1 99 ? 4.406 8.950 -6.335 1.00 61.44 99 ALA A CA 1
ATOM 821 C C . ALA A 1 99 ? 5.802 8.875 -5.712 1.00 61.44 99 ALA A C 1
ATOM 823 O O . ALA A 1 99 ? 6.167 7.856 -5.139 1.00 61.44 99 ALA A O 1
ATOM 824 N N . LEU A 1 100 ? 6.553 9.976 -5.772 1.00 58.28 100 LEU A N 1
ATOM 825 C CA . LEU A 1 100 ? 7.864 10.096 -5.139 1.00 58.28 100 LEU A CA 1
ATOM 826 C C . LEU A 1 100 ? 7.729 10.074 -3.604 1.00 58.28 100 LEU A C 1
ATOM 828 O O . LEU A 1 100 ? 8.465 9.358 -2.934 1.00 58.28 100 LEU A O 1
ATOM 832 N N . LEU A 1 101 ? 6.729 10.775 -3.059 1.00 57.62 101 LEU A N 1
ATOM 833 C CA . LEU A 1 101 ? 6.375 10.727 -1.637 1.00 57.62 101 LEU A CA 1
ATOM 834 C C . LEU A 1 101 ? 5.888 9.341 -1.211 1.00 57.62 101 LEU A C 1
ATOM 836 O O . LEU A 1 101 ? 6.371 8.825 -0.212 1.00 57.62 101 LEU A O 1
ATOM 840 N N . THR A 1 102 ? 4.968 8.719 -1.952 1.00 63.56 102 THR A N 1
ATOM 841 C CA . THR A 1 102 ? 4.471 7.381 -1.606 1.00 63.56 102 THR A CA 1
ATOM 842 C C . THR A 1 102 ? 5.586 6.344 -1.670 1.00 63.56 102 THR A C 1
ATOM 844 O O . THR A 1 102 ? 5.686 5.530 -0.765 1.00 63.56 102 THR A O 1
ATOM 847 N N . PHE A 1 103 ? 6.477 6.420 -2.658 1.00 61.38 103 PHE A N 1
ATOM 848 C CA . PHE A 1 103 ? 7.636 5.535 -2.759 1.00 61.38 103 PHE A CA 1
ATOM 849 C C . PHE A 1 103 ? 8.613 5.702 -1.585 1.00 61.38 103 PHE A C 1
ATOM 851 O O . PHE A 1 103 ? 9.040 4.703 -1.015 1.00 61.38 103 PHE A O 1
ATOM 858 N N . ILE A 1 104 ? 8.933 6.941 -1.186 1.00 57.69 104 ILE A N 1
ATOM 859 C CA . ILE A 1 104 ? 9.791 7.215 -0.018 1.00 57.69 104 ILE A CA 1
ATOM 860 C C . ILE A 1 104 ? 9.142 6.692 1.273 1.00 57.69 104 ILE A C 1
ATOM 862 O O . ILE A 1 104 ? 9.811 6.039 2.066 1.00 57.69 104 ILE A O 1
ATOM 866 N N . LEU A 1 105 ? 7.839 6.927 1.457 1.00 55.22 105 LEU A N 1
ATOM 867 C CA . LEU A 1 105 ? 7.099 6.492 2.647 1.00 55.22 105 LEU A CA 1
ATOM 868 C C . LEU A 1 105 ? 6.885 4.965 2.692 1.00 55.22 105 LEU A C 1
ATOM 870 O O . LEU A 1 105 ? 6.811 4.379 3.769 1.00 55.22 105 LEU A O 1
ATOM 874 N N . GLU A 1 106 ? 6.786 4.296 1.539 1.00 60.16 106 GLU A N 1
ATOM 875 C CA . GLU A 1 106 ? 6.596 2.840 1.454 1.00 60.16 106 GLU A CA 1
ATOM 876 C C . GLU A 1 106 ? 7.907 2.049 1.522 1.00 60.16 106 GLU A C 1
ATOM 878 O O . GLU A 1 106 ? 7.897 0.926 2.028 1.00 60.16 106 GLU A O 1
ATOM 883 N N . LEU A 1 107 ? 9.034 2.625 1.085 1.00 56.62 107 LEU A N 1
ATOM 884 C CA . LEU A 1 107 ? 10.371 2.017 1.186 1.00 56.62 107 LEU A CA 1
ATOM 885 C C . LEU A 1 107 ? 10.774 1.665 2.626 1.00 56.62 107 LEU A C 1
ATOM 887 O O . LEU A 1 107 ? 11.670 0.848 2.827 1.00 56.62 107 LEU A O 1
ATOM 891 N N . GLN A 1 108 ? 10.129 2.282 3.616 1.00 54.50 108 GLN A N 1
ATOM 892 C CA . GLN A 1 108 ? 10.485 2.171 5.027 1.00 54.50 108 GLN A CA 1
ATOM 893 C C . GLN A 1 108 ? 9.471 1.394 5.887 1.00 54.50 108 GLN A C 1
ATOM 895 O O . GLN A 1 108 ? 9.608 1.336 7.110 1.00 54.50 108 GLN A O 1
ATOM 900 N N . SER A 1 109 ? 8.474 0.751 5.273 1.00 62.25 109 SER A N 1
ATOM 901 C CA . SER A 1 109 ? 7.552 -0.121 6.012 1.00 62.25 109 SER A CA 1
ATOM 902 C C . SER A 1 109 ? 8.244 -1.425 6.437 1.00 62.25 109 SER A C 1
ATOM 904 O O . SER A 1 109 ? 8.967 -2.045 5.656 1.00 62.25 109 SER A O 1
ATOM 906 N N . PHE A 1 110 ? 8.030 -1.858 7.684 1.00 63.69 110 PHE A N 1
ATOM 907 C CA . PHE A 1 110 ? 8.561 -3.132 8.182 1.00 63.69 110 PHE A CA 1
ATOM 908 C C . PHE A 1 110 ? 7.986 -4.315 7.388 1.00 63.69 110 PHE A C 1
ATOM 910 O O . PHE A 1 110 ? 6.857 -4.269 6.897 1.00 63.69 110 PHE A O 1
ATOM 917 N N . SER A 1 111 ? 8.740 -5.416 7.289 1.00 70.25 111 SER A N 1
ATOM 918 C CA . SER A 1 111 ? 8.236 -6.619 6.623 1.00 70.25 111 SER A CA 1
ATOM 919 C C . SER A 1 111 ? 6.961 -7.130 7.299 1.00 70.25 111 SER A C 1
ATOM 921 O O . SER A 1 111 ? 6.770 -7.014 8.514 1.00 70.25 111 SER A O 1
ATOM 923 N N . PHE A 1 112 ? 6.086 -7.756 6.510 1.00 62.66 112 PHE A N 1
ATOM 924 C CA . PHE A 1 112 ? 4.798 -8.251 6.998 1.00 62.66 112 PHE A CA 1
ATOM 925 C C . PHE A 1 112 ? 4.933 -9.187 8.214 1.00 62.66 112 PHE A C 1
ATOM 927 O O . PHE A 1 112 ? 4.103 -9.144 9.119 1.00 62.66 112 PHE A O 1
ATOM 934 N N . ALA A 1 113 ? 5.988 -10.007 8.264 1.00 70.94 113 ALA A N 1
ATOM 935 C CA . ALA A 1 113 ? 6.248 -10.906 9.388 1.00 70.94 113 ALA A CA 1
ATOM 936 C C . ALA A 1 113 ? 6.513 -10.145 10.699 1.00 70.94 113 ALA A C 1
ATOM 938 O O . ALA A 1 113 ? 6.042 -10.560 11.758 1.00 70.94 113 ALA A O 1
ATOM 939 N N . ILE A 1 114 ? 7.227 -9.017 10.627 1.00 75.94 114 ILE A N 1
ATOM 940 C CA . ILE A 1 114 ? 7.518 -8.167 11.785 1.00 75.94 114 ILE A CA 1
ATOM 941 C C . ILE A 1 114 ? 6.237 -7.466 12.247 1.00 75.94 114 ILE A C 1
ATOM 943 O O . ILE A 1 114 ? 5.911 -7.529 13.432 1.00 75.94 114 ILE A O 1
ATOM 947 N N . GLU A 1 115 ? 5.468 -6.875 11.327 1.00 77.19 115 GLU A N 1
ATOM 948 C CA . GLU A 1 115 ? 4.178 -6.237 11.642 1.00 77.19 115 GLU A CA 1
ATOM 949 C C . GLU A 1 115 ? 3.205 -7.213 12.321 1.00 77.19 115 GLU A C 1
ATOM 951 O O . GLU A 1 115 ? 2.573 -6.892 13.333 1.00 77.19 115 GLU A O 1
ATOM 956 N N . PHE A 1 116 ? 3.117 -8.437 11.795 1.00 82.06 116 PHE A N 1
ATOM 957 C CA . PHE A 1 116 ? 2.200 -9.459 12.290 1.00 82.06 116 PHE A CA 1
ATOM 958 C C . PHE A 1 116 ? 2.525 -9.919 13.716 1.00 82.06 116 PHE A C 1
ATOM 960 O O . PHE A 1 116 ? 1.615 -10.275 14.461 1.00 82.06 116 PHE A O 1
ATOM 967 N N . ILE A 1 117 ? 3.798 -9.892 14.118 1.00 82.75 117 ILE A N 1
ATOM 968 C CA . ILE A 1 117 ? 4.223 -10.224 15.484 1.00 82.75 117 ILE A CA 1
ATOM 969 C C . ILE A 1 117 ? 4.091 -9.005 16.402 1.00 82.75 117 ILE A C 1
ATOM 971 O O . ILE A 1 117 ? 3.640 -9.129 17.544 1.00 82.75 117 ILE A O 1
ATOM 975 N N . ILE A 1 118 ? 4.457 -7.816 15.919 1.00 81.44 118 ILE A N 1
ATOM 976 C CA . ILE A 1 118 ? 4.554 -6.629 16.767 1.00 81.44 118 ILE A CA 1
ATOM 977 C C . ILE A 1 118 ? 3.180 -6.067 17.139 1.00 81.44 118 ILE A C 1
ATOM 979 O O . ILE A 1 118 ? 2.992 -5.648 18.279 1.00 81.44 118 ILE A O 1
ATOM 983 N N . TYR A 1 119 ? 2.186 -6.122 16.246 1.00 82.44 119 TYR A N 1
ATOM 984 C CA . TYR A 1 119 ? 0.852 -5.589 16.540 1.00 82.44 119 TYR A CA 1
ATOM 985 C C . TYR A 1 119 ? 0.106 -6.349 17.653 1.00 82.44 119 TYR A C 1
ATOM 987 O O . TYR A 1 119 ? -0.413 -5.683 18.553 1.00 82.44 119 TYR A O 1
ATOM 995 N N . PRO A 1 120 ? 0.073 -7.698 17.692 1.00 88.19 120 PRO A N 1
ATOM 996 C CA . PRO A 1 120 ? -0.482 -8.435 18.828 1.00 88.19 120 PRO A CA 1
ATOM 997 C C . PRO A 1 120 ? 0.234 -8.143 20.149 1.00 88.19 120 PRO A C 1
ATOM 999 O O . PRO A 1 120 ? -0.423 -8.012 21.181 1.00 88.19 120 PRO A O 1
ATOM 1002 N N . ILE A 1 121 ? 1.563 -7.995 20.126 1.00 87.06 121 ILE A N 1
ATOM 1003 C CA . ILE A 1 121 ? 2.351 -7.658 21.321 1.00 87.06 121 ILE A CA 1
ATOM 1004 C C . ILE A 1 121 ? 1.986 -6.255 21.819 1.00 87.06 121 ILE A C 1
ATOM 1006 O O . ILE A 1 121 ? 1.732 -6.071 23.008 1.00 87.06 121 ILE A O 1
ATOM 1010 N N . MET A 1 122 ? 1.892 -5.275 20.918 1.00 84.69 122 MET A N 1
ATOM 1011 C CA . MET A 1 122 ? 1.493 -3.906 21.260 1.00 84.69 122 MET A CA 1
ATOM 1012 C C . MET A 1 122 ? 0.062 -3.846 21.792 1.00 84.69 122 MET A C 1
ATOM 1014 O O . MET A 1 122 ? -0.197 -3.159 22.780 1.00 84.69 122 MET A O 1
ATOM 1018 N N . LEU A 1 123 ? -0.857 -4.609 21.195 1.00 87.88 123 LEU A N 1
ATOM 1019 C CA . LEU A 1 123 ? -2.229 -4.736 21.680 1.00 87.88 123 LEU A CA 1
ATOM 1020 C C . LEU A 1 123 ? -2.261 -5.328 23.094 1.00 87.88 123 LEU A C 1
ATOM 1022 O O . LEU A 1 123 ? -2.929 -4.788 23.975 1.00 87.88 123 LEU A O 1
ATOM 1026 N N . PHE A 1 124 ? -1.511 -6.405 23.328 1.00 92.12 124 PHE A N 1
ATOM 1027 C CA . PHE A 1 124 ? -1.417 -7.052 24.633 1.00 92.12 124 PHE A CA 1
ATOM 1028 C C . PHE A 1 124 ? -0.840 -6.113 25.702 1.00 92.12 124 PHE A C 1
ATOM 1030 O O . PHE A 1 124 ? -1.418 -5.977 26.781 1.00 92.12 124 PHE A O 1
ATOM 1037 N N . LEU A 1 125 ? 0.245 -5.399 25.389 1.00 88.50 125 LEU A N 1
ATOM 1038 C CA . LEU A 1 125 ? 0.826 -4.386 26.272 1.00 88.50 125 LEU A CA 1
ATOM 1039 C C . LEU A 1 125 ? -0.148 -3.229 26.534 1.00 88.50 125 LEU A C 1
ATOM 1041 O O . LEU A 1 125 ? -0.270 -2.783 27.672 1.00 88.50 125 LEU A O 1
ATOM 1045 N N . GLY A 1 126 ? -0.890 -2.777 25.522 1.00 87.38 126 GLY A N 1
ATOM 1046 C CA . GLY A 1 126 ? -1.928 -1.757 25.678 1.00 87.38 126 GLY A CA 1
ATOM 1047 C C . GLY A 1 126 ? -3.029 -2.190 26.648 1.00 87.38 126 GLY A C 1
ATOM 1048 O O . GLY A 1 126 ? -3.382 -1.441 27.561 1.00 87.38 126 GLY A O 1
ATOM 1049 N N . LEU A 1 127 ? -3.518 -3.424 26.513 1.00 88.94 127 LEU A N 1
ATOM 1050 C CA . LEU A 1 127 ? -4.505 -4.003 27.428 1.00 88.94 127 LEU A CA 1
ATOM 1051 C C . LEU A 1 127 ? -3.951 -4.133 28.852 1.00 88.94 127 LEU A C 1
ATOM 1053 O O . LEU A 1 127 ? -4.626 -3.747 29.807 1.00 88.94 127 LEU A O 1
ATOM 1057 N N . LEU A 1 128 ? -2.708 -4.599 29.006 1.00 88.06 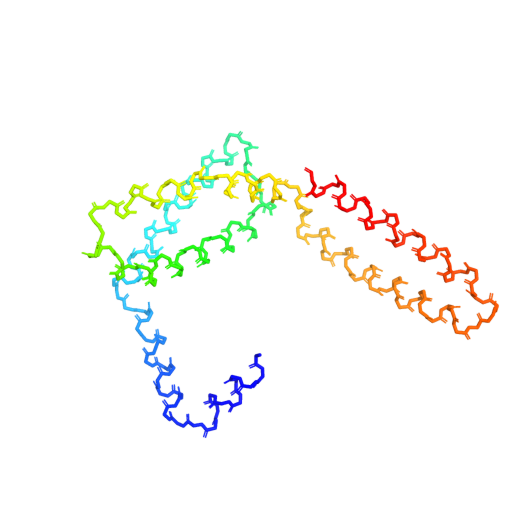128 LEU A N 1
ATOM 1058 C CA . LEU A 1 128 ? -2.038 -4.665 30.306 1.00 88.06 128 LEU A CA 1
ATOM 1059 C C . LEU A 1 128 ? -1.870 -3.285 30.941 1.00 88.06 128 LEU A C 1
ATOM 1061 O O . LEU A 1 128 ? -2.105 -3.144 32.137 1.00 88.06 128 LEU A O 1
ATOM 1065 N N . ALA A 1 129 ? -1.523 -2.258 30.164 1.00 87.88 129 ALA A N 1
ATOM 1066 C CA . ALA A 1 129 ? -1.462 -0.886 30.653 1.00 87.88 129 ALA A CA 1
ATOM 1067 C C . ALA A 1 129 ? -2.829 -0.404 31.157 1.00 87.88 129 ALA A C 1
ATOM 1069 O O . ALA A 1 129 ? -2.895 0.238 32.206 1.00 87.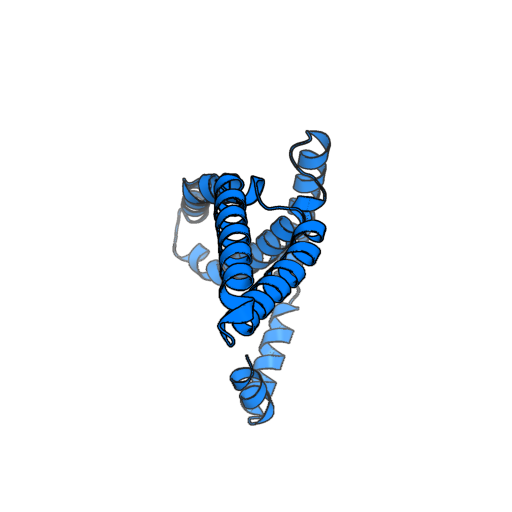88 129 ALA A O 1
ATOM 1070 N N . VAL A 1 130 ? -3.923 -0.708 30.455 1.00 87.81 130 VAL A N 1
ATOM 1071 C CA . VAL A 1 130 ? -5.279 -0.342 30.900 1.00 87.81 130 VAL A CA 1
ATOM 1072 C C . VAL A 1 130 ? -5.634 -1.062 32.203 1.00 87.81 130 VAL 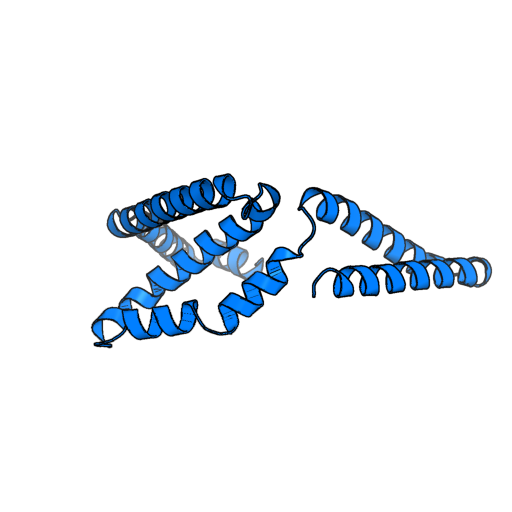A C 1
ATOM 1074 O O . VAL A 1 130 ? -6.033 -0.408 33.166 1.00 87.81 130 VAL A O 1
ATOM 1077 N N . VAL A 1 131 ? -5.418 -2.378 32.274 1.00 88.50 131 VAL A N 1
ATOM 1078 C CA . VAL A 1 131 ? -5.711 -3.184 33.470 1.00 88.50 131 VAL A CA 1
ATOM 1079 C C . VAL A 1 131 ? -4.839 -2.766 34.657 1.00 88.50 131 VAL A C 1
ATOM 1081 O O . VAL A 1 131 ? -5.349 -2.609 35.763 1.00 88.50 131 VAL A O 1
ATOM 1084 N N . ALA A 1 132 ? -3.549 -2.505 34.447 1.00 85.75 132 ALA A N 1
ATOM 1085 C CA . ALA A 1 132 ? -2.624 -2.092 35.501 1.00 85.75 132 ALA A CA 1
ATOM 1086 C C . ALA A 1 132 ? -2.978 -0.725 36.113 1.00 85.75 132 ALA A C 1
ATOM 1088 O O . ALA A 1 132 ? -2.678 -0.483 37.279 1.00 85.75 132 ALA A O 1
ATOM 1089 N N . ASN A 1 133 ? -3.670 0.150 35.379 1.00 81.81 133 ASN A N 1
ATOM 1090 C CA . ASN A 1 133 ? -4.145 1.430 35.912 1.00 81.81 133 ASN A CA 1
ATOM 1091 C C . ASN A 1 133 ? -5.448 1.318 36.731 1.00 81.81 133 ASN A C 1
ATOM 1093 O O . ASN A 1 133 ? -5.908 2.320 37.269 1.00 81.81 133 ASN A O 1
ATOM 1097 N N . THR A 1 134 ? -6.053 0.129 36.855 1.00 84.88 134 THR A N 1
ATOM 1098 C CA . THR A 1 134 ? -7.294 -0.052 37.640 1.00 84.88 134 THR A CA 1
ATOM 1099 C C . THR A 1 134 ? -7.062 -0.121 39.150 1.00 84.88 134 THR A C 1
ATOM 1101 O O . THR A 1 134 ? -7.969 0.183 39.924 1.00 84.88 134 THR A O 1
ATOM 1104 N N . LYS A 1 135 ? -5.856 -0.499 39.590 1.00 85.44 135 LYS A N 1
ATOM 1105 C CA . LYS A 1 135 ? -5.475 -0.584 41.006 1.00 85.44 135 LYS A CA 1
ATOM 1106 C C . LYS A 1 135 ? -4.289 0.335 41.286 1.00 85.44 135 LYS A C 1
ATOM 1108 O O . LYS A 1 135 ? -3.316 0.331 40.538 1.00 85.44 135 LYS A O 1
ATOM 1113 N N . LYS A 1 136 ? -4.326 1.046 42.420 1.00 78.12 136 LYS A N 1
ATOM 1114 C CA . LYS A 1 136 ? -3.224 1.923 42.872 1.00 78.12 136 LYS A CA 1
ATOM 1115 C C . LYS A 1 136 ? -1.892 1.179 43.039 1.00 78.12 136 LYS A C 1
ATOM 1117 O O . LYS A 1 136 ? -0.834 1.753 42.825 1.00 78.12 136 LYS A O 1
ATOM 1122 N N . GLU A 1 137 ? -1.936 -0.108 43.381 1.00 83.69 137 GLU A N 1
ATOM 1123 C CA . GLU A 1 137 ? -0.740 -0.946 43.554 1.00 83.69 137 GLU A CA 1
ATOM 1124 C C . GLU A 1 137 ? -0.000 -1.221 42.234 1.00 83.69 137 GLU A C 1
ATOM 1126 O O . GLU A 1 137 ? 1.222 -1.351 42.223 1.00 83.69 137 GLU A O 1
ATOM 1131 N N . THR A 1 138 ? -0.721 -1.277 41.109 1.00 86.00 138 THR A N 1
ATOM 1132 C CA . THR A 1 138 ? -0.170 -1.607 39.782 1.00 86.00 138 THR A CA 1
ATOM 1133 C C . THR A 1 138 ? -0.005 -0.387 38.872 1.00 86.00 138 THR A C 1
ATOM 1135 O O . THR A 1 138 ? 0.501 -0.510 37.756 1.00 86.00 138 THR A O 1
ATOM 1138 N N . GLU A 1 139 ? -0.362 0.804 39.352 1.00 84.38 139 GLU A N 1
ATOM 1139 C CA . GLU A 1 139 ? -0.341 2.064 38.599 1.00 84.38 139 GLU A CA 1
ATOM 1140 C C . GLU A 1 139 ? 1.053 2.391 38.036 1.00 84.38 139 GLU A C 1
ATOM 1142 O O . GLU A 1 139 ? 1.190 2.746 36.864 1.00 84.38 139 GLU A O 1
ATOM 1147 N N . LYS A 1 140 ? 2.116 2.167 38.827 1.00 86.19 140 LYS A N 1
ATOM 1148 C CA . LYS A 1 140 ? 3.506 2.356 38.372 1.00 86.19 140 LYS A CA 1
ATOM 1149 C C . LYS A 1 140 ? 3.856 1.466 37.175 1.00 86.19 140 LYS A C 1
ATOM 1151 O O . LYS A 1 140 ? 4.497 1.935 36.242 1.00 86.19 140 LYS A O 1
ATOM 1156 N N . ILE A 1 141 ? 3.398 0.213 37.174 1.00 87.19 141 ILE A N 1
ATOM 1157 C CA . ILE A 1 141 ? 3.634 -0.739 36.077 1.00 87.19 141 ILE A CA 1
ATOM 1158 C C . ILE A 1 141 ? 2.890 -0.273 34.820 1.00 87.19 141 ILE A C 1
ATOM 1160 O O . ILE A 1 141 ? 3.459 -0.255 33.729 1.00 87.19 141 ILE A O 1
ATOM 1164 N N . GLY A 1 142 ? 1.642 0.181 34.977 1.00 87.44 142 GLY A N 1
ATOM 1165 C CA . GLY A 1 142 ? 0.857 0.753 33.883 1.00 87.44 142 GLY A CA 1
ATOM 1166 C C . GLY A 1 142 ? 1.509 1.993 33.263 1.00 87.44 142 GLY A C 1
ATOM 1167 O O . GLY A 1 142 ? 1.486 2.148 32.040 1.00 87.44 142 GLY A O 1
ATOM 1168 N N . ALA A 1 143 ? 2.124 2.854 34.077 1.00 86.81 143 ALA A N 1
ATOM 1169 C CA . ALA A 1 143 ? 2.874 4.016 33.604 1.00 86.81 143 ALA A CA 1
ATOM 1170 C C . ALA A 1 143 ? 4.135 3.613 32.817 1.00 86.81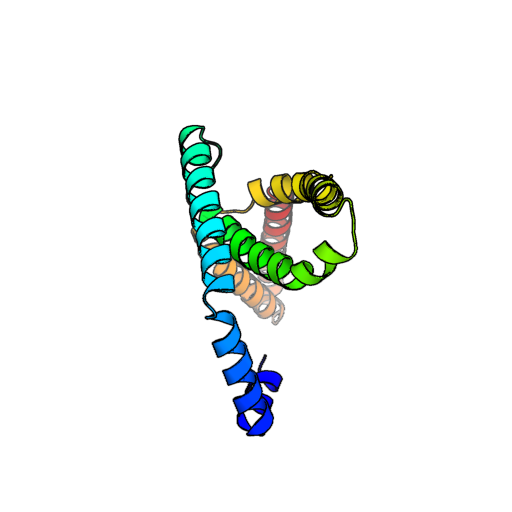 143 ALA A C 1
ATOM 1172 O O . ALA A 1 143 ? 4.365 4.142 31.729 1.00 86.81 143 ALA A O 1
ATOM 1173 N N . THR A 1 144 ? 4.907 2.635 33.302 1.00 88.69 144 THR A N 1
ATOM 1174 C CA . THR A 1 144 ? 6.088 2.121 32.586 1.00 88.69 144 THR A CA 1
ATOM 1175 C C . THR A 1 144 ? 5.716 1.523 31.229 1.00 88.69 144 THR A C 1
ATOM 1177 O O . THR A 1 144 ? 6.351 1.844 30.227 1.00 88.69 144 THR A O 1
ATOM 1180 N N . ILE A 1 145 ? 4.652 0.716 31.163 1.00 89.69 145 ILE A N 1
ATOM 1181 C CA . ILE A 1 145 ? 4.185 0.123 29.899 1.00 89.69 145 ILE A CA 1
ATOM 1182 C C . ILE A 1 145 ? 3.763 1.216 28.905 1.00 89.69 145 ILE A C 1
ATOM 1184 O O . ILE A 1 145 ? 4.115 1.140 27.730 1.00 89.69 145 ILE A O 1
ATOM 1188 N N . LYS A 1 146 ? 3.076 2.273 29.361 1.00 87.69 146 LYS A N 1
ATOM 1189 C CA . LYS A 1 146 ? 2.713 3.419 28.507 1.00 87.69 146 LYS A CA 1
ATOM 1190 C C . LYS A 1 146 ? 3.934 4.142 27.932 1.00 87.69 146 LYS A C 1
ATOM 1192 O O . LYS A 1 146 ? 3.896 4.534 26.770 1.00 87.69 146 LYS A O 1
ATOM 1197 N N . VAL A 1 147 ? 5.011 4.295 28.707 1.00 90.50 147 VAL A N 1
ATOM 1198 C CA . VAL A 1 147 ? 6.270 4.883 28.212 1.00 90.50 147 VAL A CA 1
ATOM 1199 C C . VAL A 1 147 ? 6.897 3.997 27.137 1.00 90.50 147 VAL A C 1
ATOM 1201 O O . VAL A 1 147 ? 7.273 4.507 26.086 1.00 90.50 147 VAL A O 1
ATOM 1204 N N . VAL A 1 148 ? 6.948 2.678 27.350 1.00 87.94 148 VAL A N 1
ATOM 1205 C CA . VAL A 1 148 ? 7.464 1.722 26.352 1.00 87.94 148 VAL A CA 1
ATOM 1206 C C . VAL A 1 148 ? 6.654 1.786 25.053 1.00 87.94 148 VAL A C 1
ATOM 1208 O O . VAL A 1 148 ? 7.238 1.876 23.974 1.00 87.94 148 VAL A O 1
ATOM 1211 N N . LEU A 1 149 ? 5.320 1.817 25.150 1.00 87.44 149 LEU A N 1
ATOM 1212 C CA . LEU A 1 149 ? 4.433 1.991 23.995 1.00 87.44 149 LEU A CA 1
ATOM 1213 C C . LEU A 1 149 ? 4.688 3.326 23.278 1.00 87.44 149 LEU A C 1
ATOM 1215 O O . LEU A 1 149 ? 4.765 3.359 22.054 1.00 87.44 149 LEU A O 1
ATOM 1219 N N . GLY A 1 150 ? 4.861 4.420 24.025 1.00 83.75 150 GLY A N 1
ATOM 1220 C CA . GLY A 1 150 ? 5.153 5.740 23.461 1.00 83.75 150 GLY A CA 1
ATOM 1221 C C . GLY A 1 150 ? 6.491 5.794 22.718 1.00 83.75 150 GLY A C 1
ATOM 1222 O O . GLY A 1 150 ? 6.549 6.298 21.599 1.00 83.75 150 GLY A O 1
ATOM 1223 N N . VAL A 1 151 ? 7.553 5.224 23.297 1.00 87.44 151 VAL A N 1
ATOM 1224 C CA . VAL A 1 151 ? 8.874 5.126 22.650 1.00 87.44 151 VAL A CA 1
ATOM 1225 C C . VAL A 1 151 ? 8.797 4.280 21.382 1.00 87.44 151 VAL A C 1
ATOM 1227 O O . VAL A 1 151 ? 9.363 4.665 20.361 1.00 87.44 151 VAL A O 1
ATOM 1230 N N . PHE A 1 152 ? 8.062 3.167 21.419 1.00 84.31 152 PHE A N 1
ATOM 1231 C CA . PHE A 1 152 ? 7.853 2.336 20.239 1.00 84.31 152 PHE A CA 1
ATOM 1232 C C . PHE A 1 152 ? 7.146 3.098 19.114 1.00 84.31 152 PHE A C 1
ATOM 1234 O O . PHE A 1 152 ? 7.585 3.026 17.971 1.00 84.31 152 PHE A O 1
ATOM 1241 N N . VAL A 1 153 ? 6.095 3.862 19.427 1.00 79.56 153 VAL A N 1
ATOM 1242 C CA . VAL A 1 153 ? 5.393 4.693 18.437 1.00 79.56 153 VAL A CA 1
ATOM 1243 C C . VAL A 1 153 ? 6.350 5.710 17.817 1.00 79.56 153 VAL A C 1
ATOM 1245 O O . VAL A 1 153 ? 6.401 5.823 16.597 1.00 79.56 153 VAL A O 1
ATOM 1248 N N . ILE A 1 154 ? 7.156 6.402 18.625 1.00 82.12 154 ILE A N 1
ATOM 1249 C CA . ILE A 1 154 ? 8.143 7.369 18.122 1.00 82.12 154 ILE A CA 1
ATOM 1250 C C . ILE A 1 154 ? 9.169 6.685 17.212 1.00 82.12 154 ILE A C 1
ATOM 1252 O O . ILE A 1 154 ? 9.449 7.195 16.133 1.00 82.12 154 ILE A O 1
ATOM 1256 N N . PHE A 1 155 ? 9.698 5.526 17.613 1.00 80.94 155 PHE A N 1
ATOM 1257 C CA . PHE A 1 155 ? 10.649 4.759 16.807 1.00 80.94 155 PHE A CA 1
ATOM 1258 C C . PHE A 1 155 ? 10.032 4.282 15.488 1.00 80.94 155 PHE A C 1
ATOM 1260 O O . PHE A 1 155 ? 10.642 4.431 14.434 1.00 80.94 155 PHE A O 1
ATOM 1267 N N . TYR A 1 156 ? 8.805 3.762 15.537 1.00 75.81 156 TYR A N 1
ATOM 1268 C CA . TYR A 1 156 ? 8.066 3.324 14.358 1.00 75.81 156 TYR A CA 1
ATOM 1269 C C . TYR A 1 156 ? 7.860 4.481 13.375 1.00 75.81 156 TYR A C 1
ATOM 1271 O O . TYR A 1 156 ? 8.143 4.328 12.193 1.00 75.81 156 TYR A O 1
ATOM 1279 N N . PHE A 1 157 ? 7.436 5.653 13.860 1.00 71.19 157 PHE A N 1
ATOM 1280 C CA . PHE A 1 157 ? 7.267 6.844 13.023 1.00 71.19 157 PHE A CA 1
ATOM 1281 C C . PHE A 1 157 ? 8.595 7.395 12.490 1.00 71.19 157 PHE A C 1
ATOM 1283 O O . PHE A 1 157 ? 8.642 7.802 11.336 1.00 71.19 157 PHE A O 1
ATOM 1290 N N . ALA A 1 158 ? 9.665 7.388 13.289 1.00 74.38 158 ALA A N 1
ATOM 1291 C CA . ALA A 1 158 ? 10.990 7.851 12.870 1.00 74.38 158 ALA A CA 1
ATOM 1292 C C . ALA A 1 158 ? 11.660 6.921 11.845 1.00 74.38 158 ALA A C 1
ATOM 1294 O O . ALA A 1 158 ? 12.487 7.376 11.068 1.00 74.38 158 ALA A O 1
ATOM 1295 N N . HIS A 1 159 ? 11.313 5.633 11.853 1.00 65.69 159 HIS A N 1
ATOM 1296 C CA . HIS A 1 159 ? 11.712 4.663 10.832 1.00 65.69 159 HIS A CA 1
ATOM 1297 C C . HIS A 1 159 ? 10.686 4.574 9.684 1.00 65.69 159 HIS A C 1
ATOM 1299 O O . HIS A 1 159 ? 10.857 3.764 8.789 1.00 65.69 159 HIS A O 1
ATOM 1305 N N . SER A 1 160 ? 9.595 5.341 9.706 1.00 56.47 160 SER A N 1
ATOM 1306 C CA . SER A 1 160 ? 8.622 5.389 8.599 1.00 56.47 160 SER A CA 1
ATOM 1307 C C . SER A 1 160 ? 8.711 6.699 7.790 1.00 56.47 160 SER A C 1
ATOM 1309 O O . SER A 1 160 ? 7.826 6.960 6.975 1.00 56.47 160 SER A O 1
ATOM 1311 N N . PHE A 1 161 ? 9.725 7.536 8.051 1.00 49.72 161 PHE A N 1
ATOM 1312 C CA . PHE A 1 161 ? 10.018 8.828 7.419 1.00 49.72 161 PHE A CA 1
ATOM 1313 C C . PHE A 1 161 ? 11.460 8.879 6.891 1.00 49.72 161 PHE A C 1
ATOM 1315 O O . PHE A 1 161 ? 11.637 9.417 5.774 1.00 49.72 161 PHE A O 1
#

Radius of gyration: 23.18 Å; chains: 1; bounding box: 52×26×70 Å

Organism: Salmonella typhimurium (NCBI:txid90371)

pLDDT: mean 78.4, std 10.07, range [49.72, 93.75]

Secondary structure (DSSP, 8-state):
-HHHHHHHHH-HHHHHHHHHHHHHHTSHHHHHHHHHHHHHHHHHHHHHHHTTS--GGGHHHHHHHHHHHHHHHHHHGGGGTT-TTHHHHHHHHHSSHHHHHHHHHHTTPPPHHHHHHHHHHHHHHHHHHHHHTTSTTTHHHHHHHHHHHHHHHHHHHHT--

Sequence (161 aa):
MLIIIALLWCKKDIRDSFYQLIKTFFHKQILTVLGFAVVWTSICIVLFYEIGVWSTDNLKTTLVWVITYAFVTIFETHKIKSSKYYFKSQIKETIGLSALLTFILELQSFSFAIEFIIYPIMLFLGLLAVVANTKKETEKIGATIKVVLGVFVIFYFAHSF